Protein AF-A0A7C9B2J5-F1 (afdb_monomer_lite)

Organism: Opuntia streptacantha (NCBI:txid393608)

Structure (mmCIF, N/CA/C/O backbone):
data_AF-A0A7C9B2J5-F1
#
_entry.id   AF-A0A7C9B2J5-F1
#
loop_
_atom_site.group_PDB
_atom_site.id
_atom_site.type_symbol
_atom_site.label_atom_id
_atom_site.label_alt_id
_atom_site.label_comp_id
_atom_site.label_asym_id
_atom_site.label_entity_id
_atom_site.label_seq_id
_atom_site.pdbx_PDB_ins_code
_atom_site.Cartn_x
_atom_site.Cartn_y
_atom_site.Cartn_z
_atom_site.occupancy
_atom_site.B_iso_or_equiv
_atom_site.auth_seq_id
_atom_site.auth_comp_id
_atom_site.auth_asym_id
_atom_site.auth_atom_id
_atom_site.pdbx_PDB_model_num
ATOM 1 N N . ALA A 1 1 ? -4.136 -4.016 5.596 1.00 93.62 1 ALA A N 1
ATOM 2 C CA . ALA A 1 1 ? -3.083 -4.485 4.662 1.00 93.62 1 ALA A CA 1
ATOM 3 C C . ALA A 1 1 ? -2.523 -3.324 3.842 1.00 93.62 1 ALA A C 1
ATOM 5 O O . ALA A 1 1 ? -3.251 -2.362 3.604 1.00 93.62 1 ALA A O 1
ATOM 6 N N . TRP A 1 2 ? -1.265 -3.417 3.406 1.00 95.12 2 TRP A N 1
ATOM 7 C CA . TRP A 1 2 ? -0.588 -2.438 2.547 1.00 95.12 2 TRP A CA 1
ATOM 8 C C . TRP A 1 2 ? 0.056 -3.127 1.336 1.00 95.12 2 TRP A C 1
ATOM 10 O O . TRP A 1 2 ? 0.875 -4.020 1.516 1.00 95.12 2 TRP A O 1
ATOM 20 N N . ASP A 1 3 ? -0.306 -2.709 0.123 1.00 95.38 3 ASP A N 1
ATOM 21 C CA . ASP A 1 3 ? 0.294 -3.157 -1.136 1.00 95.38 3 ASP A CA 1
ATOM 22 C C . ASP A 1 3 ? 1.220 -2.076 -1.714 1.00 95.38 3 ASP A C 1
ATOM 24 O O . ASP A 1 3 ? 0.779 -0.976 -2.064 1.00 95.38 3 ASP A O 1
ATOM 28 N N . VAL A 1 4 ? 2.514 -2.382 -1.775 1.00 93.62 4 VAL A N 1
ATOM 29 C CA . VAL A 1 4 ? 3.590 -1.483 -2.209 1.00 93.62 4 VAL A CA 1
ATOM 30 C C . VAL A 1 4 ? 3.902 -1.718 -3.682 1.00 93.62 4 VAL A C 1
ATOM 32 O O . VAL A 1 4 ? 4.145 -2.848 -4.106 1.00 93.62 4 VAL A O 1
ATOM 35 N N . GLY A 1 5 ? 3.945 -0.636 -4.460 1.00 93.88 5 GLY A N 1
ATOM 36 C CA . GLY A 1 5 ? 4.032 -0.729 -5.917 1.00 93.88 5 GLY A CA 1
ATOM 37 C C . GLY A 1 5 ? 2.775 -1.384 -6.484 1.00 93.88 5 GLY A C 1
ATOM 38 O O . GLY A 1 5 ? 2.853 -2.333 -7.262 1.00 93.88 5 GLY A O 1
ATOM 39 N N . THR A 1 6 ? 1.612 -0.916 -6.024 1.00 96.00 6 THR A N 1
ATOM 40 C CA . THR A 1 6 ? 0.310 -1.533 -6.310 1.00 96.00 6 THR A CA 1
ATOM 41 C C . THR A 1 6 ? -0.081 -1.464 -7.790 1.00 96.00 6 THR A C 1
ATOM 43 O O . THR A 1 6 ? -0.982 -2.178 -8.233 1.00 96.00 6 THR A O 1
ATOM 46 N N . GLY A 1 7 ? 0.587 -0.617 -8.582 1.00 95.88 7 GLY A N 1
ATOM 47 C CA . GLY A 1 7 ? 0.282 -0.405 -9.988 1.00 95.88 7 GLY A CA 1
ATOM 48 C C . GLY A 1 7 ? -1.168 0.032 -10.178 1.00 95.88 7 GLY A C 1
ATOM 49 O O . GLY A 1 7 ? -1.693 0.873 -9.447 1.00 95.88 7 GLY A O 1
ATOM 50 N N . SER A 1 8 ? -1.834 -0.567 -11.160 1.00 97.31 8 SER A N 1
ATOM 51 C CA . SER A 1 8 ? -3.271 -0.408 -11.402 1.00 97.31 8 SER A CA 1
ATOM 52 C C . SER A 1 8 ? -4.135 -1.286 -10.482 1.00 97.31 8 SER A C 1
ATOM 54 O O . SER A 1 8 ? -5.296 -1.557 -10.782 1.00 97.31 8 SER A O 1
ATOM 56 N N . GLY A 1 9 ? -3.581 -1.756 -9.363 1.00 95.88 9 GLY A N 1
ATOM 57 C CA . GLY A 1 9 ? -4.300 -2.434 -8.292 1.00 95.88 9 GLY A CA 1
ATOM 58 C C . GLY A 1 9 ? -4.637 -3.899 -8.564 1.00 95.88 9 GLY A C 1
ATOM 59 O O . GLY A 1 9 ? -5.666 -4.376 -8.092 1.00 95.88 9 GLY A O 1
ATOM 60 N N . GLN A 1 10 ? -3.798 -4.636 -9.294 1.00 93.94 10 GLN A N 1
ATOM 61 C CA . GLN A 1 10 ? -3.994 -6.059 -9.616 1.00 93.94 10 GLN A CA 1
ATOM 62 C C . GLN A 1 10 ? -4.241 -6.912 -8.357 1.00 93.94 10 GLN A C 1
ATOM 64 O O . GLN A 1 10 ? -5.111 -7.785 -8.353 1.00 93.94 10 GLN A O 1
ATOM 69 N N . ALA A 1 11 ? -3.521 -6.625 -7.268 1.00 93.94 11 ALA A N 1
ATOM 70 C CA . ALA A 1 11 ? -3.643 -7.334 -5.995 1.00 93.94 11 ALA A CA 1
ATOM 71 C C . ALA A 1 11 ? -4.734 -6.768 -5.065 1.00 93.94 11 ALA A C 1
ATOM 73 O O . ALA A 1 11 ? -5.078 -7.391 -4.060 1.00 93.94 11 ALA A O 1
ATOM 74 N N . ILE A 1 12 ? -5.330 -5.618 -5.388 1.00 97.25 12 ILE A N 1
ATOM 75 C CA . ILE A 1 12 ? -6.257 -4.924 -4.488 1.00 97.25 12 ILE A CA 1
ATOM 76 C C . ILE A 1 12 ? -7.581 -5.674 -4.283 1.00 97.25 12 ILE A C 1
ATOM 78 O O . ILE A 1 12 ? -7.981 -5.819 -3.128 1.00 97.25 12 ILE A O 1
ATOM 82 N N . PRO A 1 13 ? -8.291 -6.177 -5.315 1.00 97.31 13 PRO A N 1
ATOM 83 C CA . PRO A 1 13 ? -9.578 -6.839 -5.109 1.00 97.31 13 PRO A C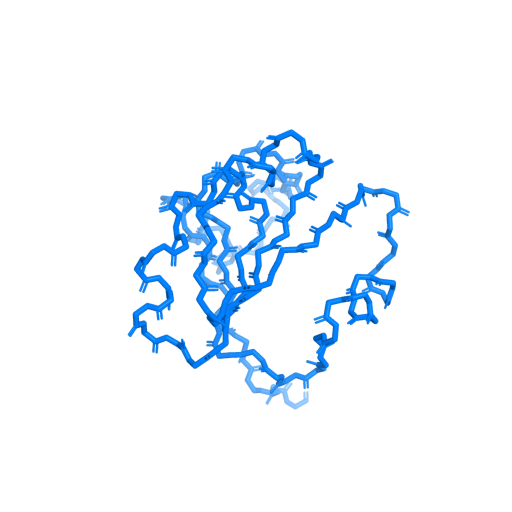A 1
ATOM 84 C C . PRO A 1 13 ? -9.552 -8.026 -4.131 1.00 97.31 13 PRO A C 1
ATOM 86 O O . PRO A 1 13 ? -10.457 -8.101 -3.297 1.00 97.31 13 PRO A O 1
ATOM 89 N N . PRO A 1 14 ? -8.580 -8.963 -4.180 1.00 95.69 14 PRO A N 1
ATOM 90 C CA . PRO A 1 14 ? -8.507 -10.015 -3.170 1.00 95.69 14 PRO A CA 1
ATOM 91 C C . PRO A 1 14 ? -8.145 -9.469 -1.781 1.00 95.69 14 PRO A C 1
ATOM 93 O O . PRO A 1 14 ? -8.747 -9.906 -0.803 1.00 95.69 14 PRO A O 1
ATOM 96 N N . LEU A 1 15 ? -7.248 -8.481 -1.672 1.00 95.12 15 LEU A N 1
ATOM 97 C CA . LEU A 1 15 ? -6.915 -7.852 -0.387 1.00 95.12 15 LEU A CA 1
ATOM 98 C C . LEU A 1 15 ? -8.132 -7.156 0.243 1.00 95.12 15 LEU A C 1
ATOM 100 O O . LEU A 1 15 ? -8.413 -7.350 1.423 1.00 95.12 15 LEU A O 1
ATOM 104 N N . ALA A 1 16 ? -8.907 -6.414 -0.547 1.00 97.81 16 ALA A N 1
ATOM 105 C CA . ALA A 1 16 ? -10.092 -5.687 -0.092 1.00 97.81 16 ALA A CA 1
ATOM 106 C C . ALA A 1 16 ? -11.218 -6.606 0.408 1.00 97.81 16 ALA A C 1
ATOM 108 O O . ALA A 1 16 ? -12.073 -6.162 1.168 1.00 97.81 16 ALA A O 1
ATOM 109 N N . LYS A 1 17 ? -11.223 -7.882 0.002 1.00 97.69 17 LYS A N 1
ATOM 110 C CA . LYS A 1 17 ? -12.149 -8.900 0.524 1.00 97.69 17 LYS A CA 1
ATOM 111 C C . LYS A 1 17 ? -11.704 -9.485 1.865 1.00 97.69 17 LYS A C 1
ATOM 113 O O . LYS A 1 17 ? -12.547 -9.993 2.594 1.00 97.69 17 LYS A O 1
ATOM 118 N N . MET A 1 18 ? -10.403 -9.469 2.154 1.00 96.62 18 MET A N 1
ATOM 119 C CA . MET A 1 18 ? -9.823 -10.104 3.343 1.00 96.62 18 MET A CA 1
ATOM 120 C C . MET A 1 18 ? -9.577 -9.123 4.491 1.00 96.62 18 MET A C 1
ATOM 122 O O . MET A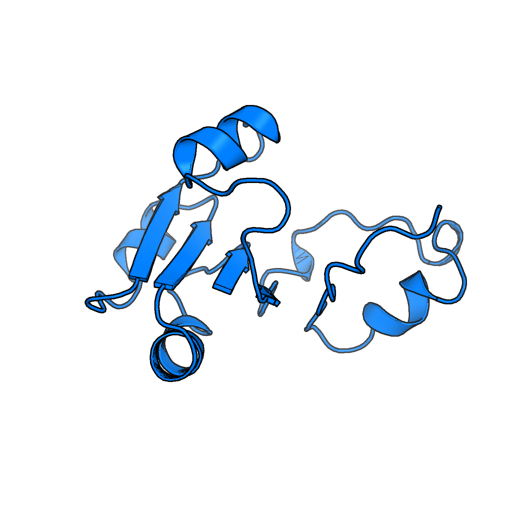 1 18 ? -9.582 -9.540 5.644 1.00 96.62 18 MET A O 1
ATOM 126 N N . PHE A 1 19 ? -9.360 -7.840 4.191 1.00 95.69 19 PHE A N 1
ATOM 127 C CA . PHE A 1 19 ? -8.963 -6.835 5.178 1.00 95.69 19 PHE A CA 1
ATOM 128 C C . PHE A 1 19 ? -9.957 -5.677 5.261 1.00 95.69 19 PHE A C 1
ATOM 130 O O . PHE A 1 19 ? -10.462 -5.192 4.250 1.00 95.69 19 PHE A O 1
ATOM 137 N N . GLU A 1 20 ? -10.169 -5.174 6.479 1.00 96.31 20 GLU A N 1
ATOM 138 C CA . GLU A 1 20 ? -11.064 -4.041 6.747 1.00 96.31 20 GLU A CA 1
ATOM 139 C C . GLU A 1 20 ? -10.583 -2.736 6.110 1.00 96.31 20 GLU A C 1
ATOM 141 O O . GLU A 1 20 ? -11.400 -1.926 5.684 1.00 96.31 20 GLU A O 1
ATOM 146 N N . LYS A 1 21 ? -9.263 -2.542 6.017 1.00 96.50 21 LYS A N 1
ATOM 147 C CA . LYS A 1 21 ? -8.630 -1.390 5.370 1.00 96.50 21 LYS A CA 1
ATOM 148 C C . LYS A 1 21 ? -7.447 -1.849 4.527 1.00 96.50 21 LYS A C 1
ATOM 150 O O . LYS A 1 21 ? -6.579 -2.600 4.993 1.00 96.50 21 LYS A O 1
ATOM 155 N N . VAL A 1 22 ? -7.398 -1.365 3.293 1.00 97.19 22 VAL A N 1
ATOM 156 C CA . VAL A 1 22 ? -6.312 -1.632 2.352 1.00 97.19 22 VAL A CA 1
ATOM 157 C C . VAL A 1 22 ? -5.709 -0.315 1.888 1.00 97.19 22 VAL A C 1
ATOM 159 O O . VAL A 1 22 ? -6.413 0.614 1.496 1.00 97.19 22 VAL A O 1
ATOM 162 N N . ILE A 1 23 ? -4.388 -0.243 1.944 1.00 98.00 23 ILE A N 1
ATOM 163 C CA . ILE A 1 23 ? -3.608 0.876 1.429 1.00 98.00 23 ILE A CA 1
ATOM 164 C C . ILE A 1 23 ? -2.867 0.378 0.193 1.00 98.00 23 ILE A C 1
ATOM 166 O O . ILE A 1 23 ? -2.224 -0.664 0.258 1.00 98.00 23 ILE A O 1
ATOM 170 N N . GLY A 1 24 ? -2.959 1.099 -0.919 1.00 97.44 24 GLY A N 1
ATOM 171 C CA . GLY A 1 24 ? -2.141 0.858 -2.107 1.00 97.44 24 GLY A CA 1
ATOM 172 C C . GLY A 1 24 ? -1.210 2.042 -2.342 1.00 97.44 24 GLY A C 1
ATOM 173 O O . GLY A 1 24 ? -1.667 3.184 -2.353 1.00 97.44 24 GLY A O 1
ATOM 174 N N . THR A 1 25 ? 0.084 1.808 -2.529 1.00 97.62 25 THR A N 1
ATOM 175 C CA . THR A 1 25 ? 1.031 2.885 -2.856 1.00 97.62 25 THR A CA 1
ATOM 176 C C . THR A 1 25 ? 1.727 2.614 -4.172 1.00 97.62 25 THR A C 1
ATOM 178 O O . THR A 1 25 ? 2.100 1.480 -4.460 1.00 97.62 25 THR A O 1
ATOM 181 N N . ASP A 1 26 ? 1.919 3.653 -4.977 1.00 96.69 26 ASP A N 1
ATOM 182 C CA . ASP A 1 26 ? 2.693 3.566 -6.215 1.00 96.69 26 ASP A CA 1
ATOM 183 C C . ASP A 1 26 ? 3.440 4.878 -6.478 1.00 96.69 26 ASP A C 1
ATOM 185 O O . ASP A 1 26 ? 3.102 5.930 -5.935 1.00 96.69 26 ASP A O 1
ATOM 189 N N . THR A 1 27 ? 4.461 4.820 -7.329 1.00 95.75 27 THR A N 1
ATOM 190 C CA . THR A 1 27 ? 5.220 5.997 -7.784 1.00 95.75 27 THR A CA 1
ATOM 191 C C . THR A 1 27 ? 4.557 6.695 -8.976 1.00 95.75 27 THR A C 1
ATOM 193 O O . THR A 1 27 ? 4.926 7.818 -9.318 1.00 95.75 27 THR A O 1
ATOM 196 N N . SER A 1 28 ? 3.582 6.047 -9.620 1.00 95.50 28 SER A N 1
ATOM 197 C CA . SER A 1 28 ? 2.938 6.510 -10.844 1.00 95.50 28 SER A CA 1
ATOM 198 C C . SER A 1 28 ? 1.484 6.902 -10.609 1.00 95.50 28 SER A C 1
ATOM 200 O O . SER A 1 28 ? 0.603 6.053 -10.475 1.00 95.50 28 SER A O 1
ATOM 202 N N . THR A 1 29 ? 1.193 8.202 -10.687 1.00 96.75 29 THR A N 1
ATOM 203 C CA . THR A 1 29 ? -0.187 8.714 -10.643 1.00 96.75 29 THR A CA 1
ATOM 204 C C . THR A 1 29 ? -1.073 8.057 -11.702 1.00 96.75 29 THR A C 1
ATOM 206 O O . THR A 1 29 ? -2.207 7.695 -11.415 1.00 96.75 29 THR A O 1
ATOM 209 N N . LYS A 1 30 ? -0.532 7.818 -12.905 1.00 97.38 30 LYS A N 1
ATOM 210 C CA . LYS A 1 30 ? -1.268 7.176 -14.006 1.00 97.38 30 LYS A CA 1
ATOM 211 C C . LYS A 1 30 ? -1.706 5.751 -13.667 1.00 97.38 30 LYS A C 1
ATOM 213 O O . LYS A 1 30 ? -2.758 5.321 -14.115 1.00 97.38 30 LYS A O 1
ATOM 218 N N . GLN A 1 31 ? -0.893 5.012 -12.912 1.00 97.06 31 GLN A N 1
ATOM 219 C CA . GLN A 1 31 ? -1.254 3.668 -12.458 1.00 97.06 31 GLN A CA 1
ATOM 220 C C . GLN A 1 31 ? -2.378 3.742 -11.417 1.00 97.06 31 GLN A C 1
ATOM 222 O O . GLN A 1 31 ? -3.399 3.076 -11.570 1.00 97.06 31 GLN A O 1
ATOM 227 N N . LEU A 1 32 ? -2.244 4.635 -10.431 1.00 97.88 32 LEU A N 1
ATOM 228 C CA . LEU A 1 32 ? -3.249 4.830 -9.381 1.00 97.88 32 LEU A CA 1
ATOM 229 C C . LEU A 1 32 ? -4.606 5.303 -9.925 1.00 97.88 32 LEU A C 1
ATOM 231 O O . LEU A 1 32 ? -5.648 4.906 -9.412 1.00 97.88 32 LEU A O 1
ATOM 235 N N . GLU A 1 33 ? -4.618 6.114 -10.984 1.00 97.81 33 GLU A N 1
ATOM 236 C CA . GLU A 1 33 ? -5.849 6.548 -11.664 1.00 97.81 33 GLU A CA 1
ATOM 237 C C . GLU A 1 33 ? -6.640 5.385 -12.281 1.00 97.81 33 GLU A C 1
ATOM 239 O O . GLU A 1 33 ? -7.869 5.453 -12.363 1.00 97.81 33 GLU A O 1
ATOM 244 N N . LEU A 1 34 ? -5.949 4.321 -12.700 1.00 97.94 34 LEU A N 1
ATOM 245 C CA . LEU A 1 34 ? -6.549 3.113 -13.273 1.00 97.94 34 LEU A CA 1
ATOM 246 C C . LEU A 1 34 ? -6.971 2.097 -12.204 1.00 97.94 34 LEU A C 1
ATOM 248 O O . LEU A 1 34 ? -7.654 1.123 -12.526 1.00 97.94 34 LEU A O 1
ATOM 252 N N . ALA A 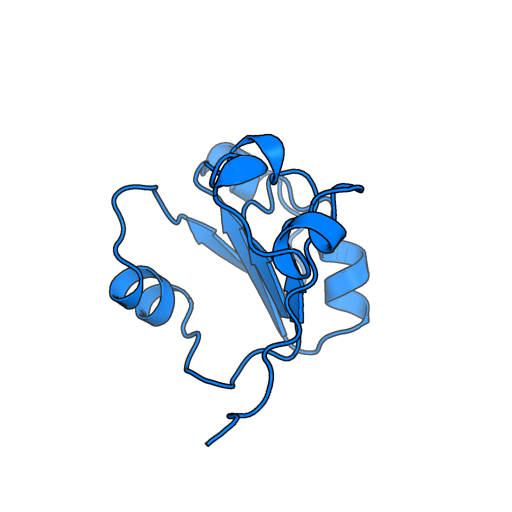1 35 ? -6.572 2.308 -10.950 1.00 97.94 35 ALA A N 1
ATOM 253 C CA . ALA A 1 35 ? -6.815 1.363 -9.876 1.00 97.94 35 ALA A CA 1
ATOM 254 C C . ALA A 1 35 ? -8.303 1.314 -9.467 1.00 97.94 35 ALA A C 1
ATOM 256 O O . ALA A 1 35 ? -9.015 2.327 -9.502 1.00 97.94 35 ALA A O 1
ATOM 257 N N . PRO A 1 36 ? -8.816 0.137 -9.060 1.00 97.88 36 PRO A N 1
ATOM 258 C CA . PRO A 1 36 ? -10.221 -0.029 -8.713 1.00 97.88 36 PRO A CA 1
ATOM 259 C C . PRO A 1 36 ? -10.592 0.799 -7.477 1.00 97.88 36 PRO A C 1
ATOM 261 O O . PRO A 1 36 ? -9.934 0.732 -6.438 1.00 97.88 36 PRO A O 1
ATOM 264 N N . LYS A 1 37 ? -11.697 1.544 -7.566 1.00 97.69 37 LYS A N 1
ATOM 265 C CA . LYS A 1 37 ? -12.248 2.325 -6.450 1.00 97.69 37 LYS A CA 1
ATOM 266 C C . LYS A 1 37 ? -13.145 1.437 -5.593 1.00 97.69 37 LYS A C 1
ATOM 268 O O . LYS A 1 37 ? -14.302 1.207 -5.938 1.00 97.69 37 LYS A O 1
ATOM 273 N N . LEU A 1 38 ? -12.599 0.926 -4.495 1.00 98.31 38 LEU A N 1
ATOM 274 C CA . LEU A 1 38 ? -13.315 0.098 -3.525 1.00 98.31 38 LEU A CA 1
ATOM 275 C C . LEU A 1 38 ? -13.499 0.875 -2.211 1.00 98.31 38 LEU A C 1
ATOM 277 O O . LEU A 1 38 ? -12.637 1.683 -1.865 1.00 98.31 38 LEU A O 1
ATOM 281 N N . PRO A 1 39 ? -14.598 0.651 -1.468 1.00 98.00 39 PRO A N 1
ATOM 282 C CA . PRO A 1 39 ? -14.971 1.487 -0.322 1.00 98.00 39 PRO A CA 1
ATOM 283 C C . PRO A 1 39 ? -13.962 1.459 0.834 1.00 98.00 39 PRO A C 1
ATOM 285 O O . PRO A 1 39 ? -13.911 2.397 1.621 1.00 98.00 39 PRO A O 1
ATOM 288 N N . ASN A 1 40 ? -13.161 0.400 0.933 1.00 98.19 40 ASN A N 1
ATOM 289 C CA . ASN A 1 40 ? -12.162 0.192 1.978 1.00 98.19 40 ASN A CA 1
ATOM 290 C C . ASN A 1 40 ? -10.712 0.318 1.483 1.00 98.19 40 ASN A C 1
ATOM 292 O O . ASN A 1 40 ? -9.789 -0.117 2.177 1.00 98.19 40 ASN A O 1
ATOM 296 N N . VAL A 1 41 ? -10.501 0.888 0.292 1.00 98.31 41 VAL A N 1
ATOM 297 C CA . VAL A 1 41 ? -9.167 1.057 -0.294 1.00 98.31 41 VAL A CA 1
ATOM 298 C C . VAL A 1 41 ? -8.821 2.534 -0.406 1.00 98.31 41 VAL A C 1
ATOM 300 O O . VAL A 1 41 ? -9.618 3.341 -0.882 1.00 98.31 41 VAL A O 1
ATOM 303 N N . THR A 1 42 ? -7.607 2.897 0.000 1.00 98.31 42 THR A N 1
ATOM 304 C CA . THR A 1 42 ? -7.046 4.234 -0.226 1.00 98.31 42 THR A CA 1
ATOM 305 C C . THR A 1 42 ? -5.705 4.125 -0.933 1.00 98.31 42 THR A C 1
ATOM 307 O O . THR A 1 42 ? -4.866 3.308 -0.556 1.00 98.31 42 THR A O 1
ATOM 310 N N . TYR A 1 43 ? -5.514 4.958 -1.955 1.00 98.31 43 TYR A N 1
ATOM 311 C CA . TYR A 1 43 ? -4.294 4.993 -2.751 1.00 98.31 43 TYR A CA 1
ATOM 312 C C . TYR A 1 43 ? -3.475 6.242 -2.452 1.00 98.31 43 TYR A C 1
ATOM 314 O O . TYR A 1 43 ? -4.041 7.331 -2.356 1.00 98.31 43 TYR A O 1
ATOM 322 N N . PHE A 1 44 ? -2.154 6.095 -2.370 1.00 98.19 44 PHE A N 1
ATOM 323 C CA . PHE A 1 44 ? -1.239 7.220 -2.186 1.00 98.19 44 PHE A CA 1
ATOM 324 C C . PHE A 1 44 ? -0.103 7.183 -3.205 1.00 98.19 44 PHE A C 1
ATOM 326 O O . PHE A 1 44 ? 0.494 6.137 -3.463 1.00 98.19 44 PHE A O 1
ATOM 333 N N . LEU A 1 45 ? 0.214 8.355 -3.756 1.00 97.50 45 LEU A N 1
ATOM 334 C CA . LEU A 1 45 ? 1.426 8.556 -4.535 1.00 97.50 45 LEU A CA 1
ATOM 335 C C . LEU A 1 45 ? 2.614 8.641 -3.572 1.00 97.50 45 LEU A C 1
ATOM 337 O O . LEU A 1 45 ? 2.664 9.542 -2.737 1.00 97.50 45 LEU A O 1
ATOM 341 N N . THR A 1 46 ? 3.578 7.738 -3.714 1.00 95.50 46 THR A N 1
ATOM 342 C CA . THR A 1 46 ? 4.799 7.705 -2.897 1.00 95.50 46 THR A CA 1
ATOM 343 C C . THR A 1 46 ? 6.021 7.743 -3.817 1.00 95.50 46 THR A C 1
ATOM 345 O O . THR A 1 46 ? 6.519 6.686 -4.210 1.00 95.50 46 THR A O 1
ATOM 348 N N . PRO A 1 47 ? 6.489 8.935 -4.238 1.00 91.75 47 PRO A N 1
ATOM 349 C CA . PRO A 1 47 ? 7.673 9.058 -5.083 1.00 91.75 47 PRO A CA 1
ATOM 350 C C . PRO A 1 47 ? 8.924 8.507 -4.380 1.00 91.75 47 PRO A C 1
ATOM 352 O O . PRO A 1 47 ? 9.018 8.596 -3.157 1.00 91.75 47 PRO A O 1
ATOM 355 N N . PRO A 1 48 ? 9.935 8.024 -5.124 1.00 86.31 48 PRO A N 1
ATOM 356 C CA . PRO A 1 48 ? 11.153 7.451 -4.538 1.00 86.31 48 PRO A CA 1
ATOM 357 C C . PRO A 1 48 ? 12.007 8.460 -3.751 1.00 86.31 48 PRO A C 1
ATOM 359 O O . PRO A 1 48 ? 12.942 8.068 -3.064 1.00 86.31 48 PRO A O 1
ATOM 362 N N . THR A 1 49 ? 11.715 9.759 -3.857 1.00 91.56 49 THR A N 1
ATOM 363 C CA . THR A 1 49 ? 12.377 10.825 -3.092 1.00 91.56 49 THR A CA 1
ATOM 364 C C . THR A 1 49 ? 11.816 10.996 -1.680 1.00 91.56 49 THR A C 1
ATOM 366 O O . THR A 1 49 ? 12.367 11.780 -0.916 1.00 91.56 49 THR A O 1
ATOM 369 N N . MET A 1 50 ? 10.706 10.330 -1.357 1.00 91.75 50 MET A N 1
ATOM 370 C CA . MET A 1 50 ? 10.044 10.425 -0.061 1.00 91.75 50 MET A CA 1
ATOM 371 C C . MET A 1 50 ? 10.794 9.582 0.979 1.00 91.75 50 MET A C 1
ATOM 373 O O . MET A 1 50 ? 11.147 8.429 0.725 1.00 91.75 50 MET A O 1
ATOM 377 N N . SER A 1 51 ? 11.039 10.154 2.153 1.00 91.38 51 SER A N 1
ATOM 378 C CA . SER A 1 51 ? 11.582 9.440 3.310 1.00 91.38 51 SER A CA 1
ATOM 379 C C . SER A 1 51 ? 10.558 8.467 3.902 1.00 91.38 51 SER A C 1
ATOM 381 O O . SER A 1 51 ? 9.353 8.579 3.665 1.00 91.38 51 SER A O 1
ATOM 383 N N . ILE A 1 52 ? 11.025 7.509 4.709 1.00 84.88 52 ILE A N 1
ATOM 384 C CA . ILE A 1 52 ? 10.133 6.539 5.358 1.00 84.88 52 ILE A CA 1
ATOM 385 C C . ILE A 1 52 ? 9.112 7.223 6.282 1.00 84.88 52 ILE A C 1
ATOM 387 O O . ILE A 1 52 ? 7.937 6.858 6.262 1.00 84.88 52 ILE A O 1
ATOM 391 N N . ASP A 1 53 ? 9.529 8.266 7.005 1.00 90.25 53 ASP A N 1
ATOM 392 C CA . ASP A 1 53 ? 8.664 9.029 7.910 1.00 90.25 53 ASP A CA 1
ATOM 393 C C . ASP A 1 53 ? 7.562 9.768 7.138 1.00 90.25 53 ASP A C 1
ATOM 395 O O . ASP A 1 53 ? 6.405 9.793 7.560 1.00 90.25 53 ASP A O 1
ATOM 399 N N . GLU A 1 54 ? 7.894 10.341 5.978 1.00 93.81 54 GLU A N 1
ATOM 400 C CA . GLU A 1 54 ? 6.918 10.996 5.103 1.00 93.81 54 GLU A CA 1
ATOM 401 C C . GLU A 1 54 ? 5.921 9.990 4.514 1.00 93.81 54 GLU A C 1
ATOM 403 O O . GLU A 1 54 ? 4.723 10.286 4.447 1.00 93.81 54 GLU A O 1
ATOM 408 N N . VAL A 1 55 ? 6.376 8.786 4.137 1.00 91.31 55 VAL A N 1
ATOM 409 C CA . VAL A 1 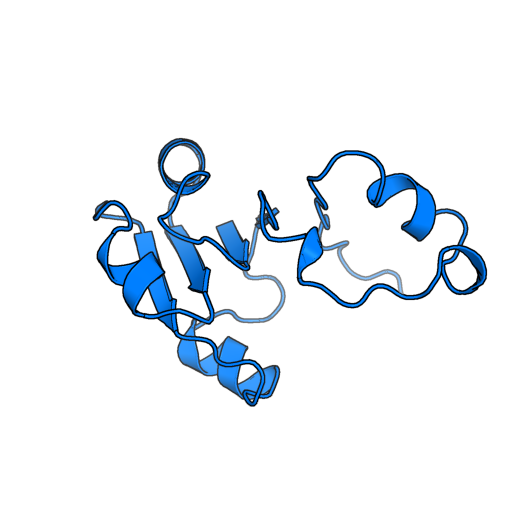55 ? 5.484 7.705 3.682 1.00 91.31 55 VAL A CA 1
ATOM 410 C C . VAL A 1 55 ? 4.524 7.308 4.803 1.00 91.31 55 VAL A C 1
ATOM 412 O O . VAL A 1 55 ? 3.314 7.246 4.572 1.00 91.31 55 VAL A O 1
ATOM 415 N N . GLN A 1 56 ? 5.026 7.079 6.018 1.00 90.69 56 GLN A N 1
ATOM 416 C CA . GLN A 1 56 ? 4.213 6.706 7.182 1.00 90.69 56 GLN A CA 1
ATOM 417 C C . GLN A 1 56 ? 3.162 7.770 7.515 1.00 90.69 56 GLN A C 1
ATOM 419 O O . GLN A 1 56 ? 1.982 7.449 7.672 1.00 90.69 56 GLN A O 1
ATOM 424 N N . GLN A 1 57 ? 3.558 9.044 7.543 1.00 93.19 57 GLN A N 1
ATOM 425 C CA . GLN A 1 57 ? 2.641 10.159 7.793 1.00 93.19 57 GLN A CA 1
ATOM 426 C C . GLN A 1 57 ? 1.573 10.274 6.699 1.00 93.19 57 GLN A C 1
ATOM 428 O O . GLN A 1 57 ? 0.383 10.354 7.005 1.00 93.19 57 GLN A O 1
ATOM 433 N N . THR A 1 58 ? 1.974 10.219 5.425 1.00 94.44 58 THR A N 1
ATOM 434 C CA . THR A 1 58 ? 1.063 10.361 4.275 1.00 94.44 58 THR A CA 1
ATOM 435 C C . THR A 1 58 ? 0.030 9.239 4.229 1.00 94.44 58 THR A C 1
ATOM 437 O O . THR A 1 58 ? -1.154 9.483 4.008 1.00 94.44 58 THR A O 1
ATOM 440 N N . THR A 1 59 ? 0.465 8.004 4.465 1.00 92.88 59 THR A N 1
ATOM 441 C CA . THR A 1 59 ? -0.396 6.811 4.426 1.00 92.88 59 THR A CA 1
ATOM 442 C C . THR A 1 59 ? -1.169 6.583 5.728 1.00 92.88 59 THR A C 1
ATOM 444 O O . THR A 1 59 ? -2.070 5.741 5.774 1.00 92.88 59 THR A O 1
ATOM 447 N N . SER A 1 60 ? -0.839 7.335 6.787 1.00 91.81 60 SER A N 1
ATOM 448 C CA . SER A 1 60 ? -1.304 7.097 8.160 1.00 91.81 60 SER A CA 1
ATOM 449 C C . SER A 1 60 ? -1.000 5.676 8.653 1.00 91.81 60 SER A C 1
ATOM 451 O O . SER A 1 60 ? -1.792 5.082 9.389 1.00 91.81 60 SER A O 1
ATOM 453 N N . ILE A 1 61 ? 0.128 5.115 8.213 1.00 87.12 61 ILE A N 1
ATOM 454 C CA . ILE A 1 61 ? 0.651 3.836 8.692 1.00 87.12 61 ILE A CA 1
ATOM 455 C C . ILE A 1 61 ? 1.517 4.129 9.911 1.00 87.12 61 ILE A C 1
ATOM 457 O O . ILE A 1 61 ? 2.533 4.810 9.806 1.00 87.12 61 ILE A O 1
ATOM 461 N N . SER A 1 62 ? 1.129 3.592 11.064 1.00 82.50 62 SER A N 1
ATOM 462 C CA . SER A 1 62 ? 1.954 3.631 12.272 1.00 82.50 62 SER A CA 1
ATOM 463 C C . SER A 1 62 ? 2.690 2.310 12.479 1.00 82.50 62 SER A C 1
ATOM 465 O O . SER A 1 62 ? 2.323 1.275 11.910 1.00 82.50 62 SER A O 1
ATOM 467 N N . GLU A 1 63 ? 3.696 2.311 13.349 1.00 77.94 63 GLU A N 1
ATOM 468 C CA . GLU A 1 63 ? 4.338 1.070 13.778 1.00 77.94 63 GLU A CA 1
ATOM 469 C C . GLU A 1 63 ? 3.306 0.057 14.293 1.00 77.94 63 GLU A C 1
ATOM 471 O O . GLU A 1 63 ? 2.346 0.414 14.981 1.00 77.94 63 GLU A O 1
ATOM 476 N N . SER A 1 64 ? 3.505 -1.217 13.947 1.00 79.38 64 SER A N 1
ATOM 477 C CA . SER A 1 64 ? 2.645 -2.337 14.364 1.00 79.38 64 SER A CA 1
ATOM 478 C C . SER A 1 64 ? 1.153 -2.207 13.996 1.00 79.38 64 SER A C 1
ATOM 480 O O . SER A 1 64 ? 0.320 -2.867 14.612 1.00 79.38 64 SER A O 1
ATOM 482 N N . SER A 1 65 ? 0.797 -1.383 13.001 1.00 83.50 65 SER A N 1
ATOM 483 C CA . SER A 1 65 ? -0.600 -1.182 12.562 1.00 83.50 65 SER A CA 1
ATOM 484 C C . SER A 1 65 ? -1.026 -2.013 11.350 1.00 83.50 65 SER A C 1
ATOM 486 O O . SER A 1 65 ? -2.186 -1.960 10.943 1.00 83.50 65 SER A O 1
ATOM 488 N N . LEU A 1 66 ? -0.098 -2.755 10.743 1.00 85.69 66 LEU A N 1
ATOM 489 C CA . LEU A 1 66 ? -0.350 -3.531 9.534 1.00 85.69 66 LEU A CA 1
ATOM 490 C C . LEU A 1 66 ? -0.344 -5.026 9.828 1.00 85.69 66 LEU A C 1
ATOM 492 O O . LEU A 1 66 ? 0.645 -5.564 10.317 1.00 85.69 66 LEU A O 1
ATOM 496 N N . ASP A 1 67 ? -1.413 -5.702 9.414 1.00 87.12 67 ASP A N 1
ATOM 497 C CA . ASP A 1 67 ? -1.498 -7.166 9.448 1.00 87.12 67 ASP A CA 1
ATOM 498 C C . ASP A 1 67 ? -0.738 -7.835 8.291 1.00 87.12 67 ASP A C 1
ATOM 500 O O . ASP A 1 67 ? -0.399 -9.015 8.359 1.00 87.12 67 ASP A O 1
ATOM 504 N N . LEU A 1 68 ? -0.516 -7.097 7.196 1.00 88.56 68 LEU A N 1
ATOM 505 C CA . LEU A 1 68 ? 0.093 -7.602 5.967 1.00 88.56 68 LEU A CA 1
ATOM 506 C C . LEU A 1 68 ? 0.708 -6.463 5.144 1.00 88.56 68 LEU A C 1
ATOM 508 O O . LEU A 1 68 ? 0.029 -5.461 4.891 1.00 88.56 68 LEU A O 1
ATOM 512 N N . VAL A 1 69 ? 1.939 -6.677 4.671 1.00 89.75 69 VAL A N 1
ATOM 513 C CA . VAL A 1 69 ? 2.591 -5.892 3.612 1.00 89.75 69 VAL A CA 1
ATOM 514 C C . VAL A 1 69 ? 2.821 -6.798 2.403 1.00 89.75 69 VAL A C 1
ATOM 516 O O . VAL A 1 69 ? 3.327 -7.911 2.560 1.00 89.75 69 VAL A O 1
ATOM 519 N N . THR A 1 70 ? 2.455 -6.337 1.210 1.00 88.62 70 THR A N 1
ATOM 520 C CA . THR A 1 70 ? 2.680 -7.044 -0.056 1.00 88.62 70 THR A CA 1
ATOM 521 C C . THR A 1 70 ? 3.478 -6.193 -1.032 1.00 88.62 70 THR A C 1
ATOM 523 O O . THR A 1 70 ? 3.349 -4.974 -1.068 1.00 88.62 70 THR A O 1
ATOM 526 N N . VAL A 1 71 ? 4.289 -6.861 -1.850 1.00 88.62 71 VAL A N 1
ATOM 527 C CA . VAL A 1 71 ? 4.846 -6.331 -3.098 1.00 88.62 71 VAL A CA 1
ATOM 528 C C . VAL A 1 71 ? 4.489 -7.364 -4.161 1.00 88.62 71 VAL A C 1
ATOM 530 O O . VAL A 1 71 ? 5.174 -8.377 -4.270 1.00 88.62 71 VAL A O 1
ATOM 533 N N . ALA A 1 72 ? 3.365 -7.184 -4.858 1.00 84.69 72 ALA A N 1
ATOM 534 C CA . ALA A 1 72 ? 2.809 -8.246 -5.703 1.00 84.69 72 ALA A CA 1
ATOM 535 C C . ALA A 1 72 ? 3.565 -8.420 -7.029 1.00 84.69 72 ALA A C 1
ATOM 537 O O . ALA A 1 72 ? 4.126 -9.474 -7.301 1.00 84.69 72 ALA A O 1
ATOM 538 N N . GLU A 1 73 ? 3.591 -7.383 -7.867 1.00 82.75 73 GLU A N 1
ATOM 539 C CA . GLU A 1 73 ? 4.266 -7.438 -9.173 1.00 82.75 73 GLU A CA 1
ATOM 540 C C . GLU A 1 73 ? 5.422 -6.441 -9.277 1.00 82.75 73 GLU A C 1
ATOM 542 O O . GLU A 1 73 ? 6.235 -6.534 -10.192 1.00 82.75 73 GLU A O 1
ATOM 547 N N . ALA A 1 74 ? 5.568 -5.531 -8.311 1.00 81.38 74 ALA A N 1
ATOM 548 C CA . ALA A 1 74 ? 6.583 -4.480 -8.338 1.00 81.38 74 ALA A CA 1
ATOM 549 C C . ALA A 1 74 ? 7.960 -4.905 -7.811 1.00 81.38 74 ALA A C 1
ATOM 551 O O . ALA A 1 74 ? 8.874 -4.083 -7.761 1.00 81.38 74 ALA A O 1
ATOM 552 N N . LEU A 1 75 ? 8.142 -6.180 -7.449 1.00 77.38 75 LEU A N 1
ATOM 553 C CA . LEU A 1 75 ? 9.385 -6.663 -6.845 1.00 77.38 75 LEU A CA 1
ATOM 554 C C . LEU A 1 75 ? 10.605 -6.353 -7.726 1.00 77.38 75 LEU A C 1
ATOM 556 O O . LEU A 1 75 ? 11.644 -5.949 -7.227 1.00 77.38 75 LEU A O 1
ATOM 560 N N . HIS A 1 76 ? 10.453 -6.452 -9.047 1.00 74.81 76 HIS A N 1
ATOM 561 C CA . HIS A 1 76 ? 11.516 -6.188 -10.017 1.00 74.81 76 HIS A CA 1
ATOM 562 C C . HIS A 1 76 ? 12.013 -4.730 -10.058 1.00 74.81 76 HIS A C 1
ATOM 564 O O . HIS A 1 76 ? 13.073 -4.478 -10.628 1.00 74.81 76 HIS A O 1
ATOM 570 N N . TRP A 1 77 ? 11.282 -3.779 -9.469 1.00 74.12 77 TRP A N 1
ATOM 571 C CA . TRP A 1 77 ? 11.714 -2.382 -9.339 1.00 74.12 77 TRP A CA 1
ATOM 572 C C . TRP A 1 77 ? 12.543 -2.121 -8.083 1.00 74.12 77 TRP A C 1
ATOM 574 O O . TRP A 1 77 ? 13.201 -1.084 -7.989 1.00 74.12 77 TRP A O 1
ATOM 584 N N . LEU A 1 78 ? 12.502 -3.029 -7.107 1.00 72.94 78 LEU A N 1
ATOM 585 C CA . LEU A 1 78 ? 13.220 -2.861 -5.854 1.00 72.94 78 LEU A CA 1
ATOM 586 C C . LEU A 1 78 ? 14.689 -3.240 -6.038 1.00 72.94 78 LEU A C 1
ATOM 588 O O . LEU A 1 78 ? 15.026 -4.290 -6.589 1.00 72.94 78 LEU A O 1
ATOM 592 N N . GLN A 1 79 ? 15.577 -2.373 -5.552 1.00 69.06 79 GLN A N 1
ATOM 593 C CA . GLN A 1 79 ? 16.992 -2.703 -5.451 1.00 69.06 79 GLN A CA 1
ATOM 594 C C . GLN A 1 79 ? 17.186 -3.626 -4.258 1.00 69.06 79 GLN A C 1
ATOM 596 O O . GLN A 1 79 ? 17.183 -3.194 -3.106 1.00 69.06 79 GLN A O 1
ATOM 601 N N . PHE A 1 80 ? 17.343 -4.911 -4.542 1.00 64.56 80 PHE A N 1
ATOM 602 C CA . PHE A 1 80 ? 17.772 -5.862 -3.537 1.00 64.56 80 PHE A CA 1
ATOM 603 C C . PHE A 1 80 ? 19.285 -5.827 -3.377 1.00 64.56 80 PHE A C 1
ATOM 605 O O . PHE A 1 80 ? 20.026 -5.648 -4.348 1.00 64.56 80 PHE A O 1
ATOM 612 N N . LEU A 1 81 ? 19.732 -6.084 -2.147 1.00 56.22 81 LEU A N 1
ATOM 613 C CA . LEU A 1 81 ? 21.075 -6.592 -1.898 1.00 56.22 81 LEU A CA 1
ATOM 614 C C . LEU A 1 81 ? 21.332 -7.769 -2.848 1.00 56.22 81 LEU A C 1
ATOM 616 O O . LEU A 1 81 ? 20.430 -8.568 -3.118 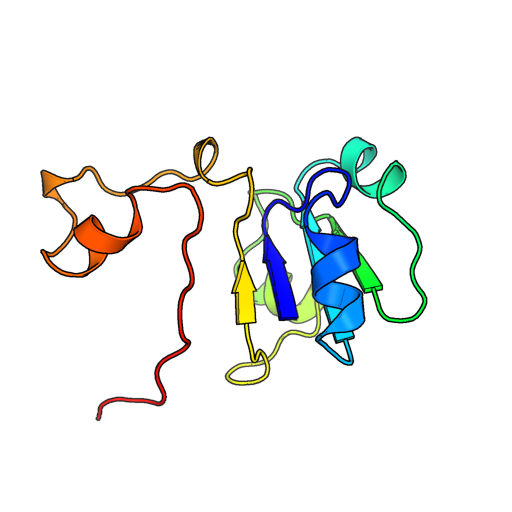1.00 56.22 81 LEU A O 1
ATOM 620 N N . ARG A 1 82 ? 22.544 -7.891 -3.391 1.00 58.97 82 ARG A N 1
ATOM 621 C CA . ARG A 1 82 ? 22.893 -9.073 -4.191 1.00 58.97 82 ARG A CA 1
ATOM 622 C C . ARG A 1 82 ? 22.647 -10.324 -3.341 1.00 58.97 82 ARG A C 1
ATOM 624 O O . ARG A 1 82 ? 22.806 -10.256 -2.126 1.00 58.97 82 ARG A O 1
ATOM 631 N N . PRO A 1 83 ? 22.350 -11.493 -3.932 1.00 55.59 83 PRO A N 1
ATOM 632 C CA . PRO A 1 83 ? 22.205 -12.727 -3.156 1.00 55.59 83 PRO A CA 1
ATOM 633 C C . PRO A 1 83 ? 23.403 -13.023 -2.233 1.00 55.59 83 PRO A C 1
ATOM 635 O O . PRO A 1 83 ? 23.234 -13.627 -1.185 1.00 55.59 83 PRO A O 1
ATOM 638 N N . SER A 1 84 ? 24.606 -12.553 -2.587 1.00 59.34 84 SER A N 1
ATOM 639 C CA . SER A 1 84 ? 25.824 -12.642 -1.765 1.00 59.34 84 SER A CA 1
ATOM 640 C C . SER A 1 84 ? 25.859 -11.712 -0.543 1.00 59.34 84 SER A C 1
ATOM 642 O O . SER A 1 84 ? 26.756 -11.824 0.283 1.00 59.34 84 SER A O 1
ATOM 644 N N . GLU A 1 85 ? 24.954 -10.744 -0.484 1.00 59.47 85 GLU A N 1
ATOM 645 C CA . GLU A 1 85 ? 24.822 -9.715 0.553 1.00 59.47 85 GLU A CA 1
ATOM 646 C C . GLU A 1 85 ? 23.578 -9.951 1.428 1.00 59.47 85 GLU A C 1
ATOM 648 O O . GLU A 1 85 ? 23.409 -9.280 2.442 1.00 59.47 85 GLU A O 1
ATOM 653 N N . MET A 1 86 ? 22.720 -10.904 1.049 1.00 60.19 86 MET A N 1
ATOM 654 C CA . MET A 1 86 ? 21.589 -11.365 1.851 1.00 60.19 86 MET A CA 1
ATOM 655 C C . MET A 1 86 ? 22.022 -12.478 2.809 1.00 60.19 86 MET A C 1
ATOM 657 O O . MET A 1 86 ? 22.844 -13.327 2.456 1.00 60.19 86 MET A O 1
ATOM 661 N N . GLY A 1 87 ? 21.439 -12.508 4.008 1.00 62.09 87 GLY A N 1
ATOM 662 C CA . GLY A 1 87 ? 21.538 -13.673 4.876 1.00 62.09 87 GLY A CA 1
ATOM 663 C C . GLY A 1 87 ? 20.768 -14.878 4.301 1.00 62.09 87 GLY A C 1
ATOM 664 O O . GLY A 1 87 ? 19.972 -14.740 3.363 1.00 62.09 87 GLY A O 1
ATOM 665 N N . PRO A 1 88 ? 21.013 -16.095 4.824 1.00 59.84 88 PRO A N 1
ATOM 666 C CA . PRO A 1 88 ? 20.394 -17.323 4.317 1.00 59.84 88 PRO A CA 1
ATOM 667 C C . PRO A 1 88 ? 18.864 -17.331 4.413 1.00 59.84 88 PRO A C 1
ATOM 669 O O . PRO A 1 88 ? 18.207 -17.994 3.613 1.00 59.84 88 PRO A O 1
ATOM 672 N N . GLU A 1 89 ? 18.306 -16.610 5.387 1.00 55.25 89 GLU A N 1
ATOM 673 C CA . GLU A 1 89 ? 16.865 -16.490 5.587 1.00 55.25 89 GLU A CA 1
ATOM 674 C C . GLU A 1 89 ? 16.273 -15.534 4.547 1.00 55.25 89 GLU A C 1
ATOM 676 O O . GLU A 1 89 ? 15.363 -15.919 3.824 1.00 55.25 89 GLU A O 1
ATOM 681 N N . GLU A 1 90 ? 16.851 -14.344 4.365 1.00 55.38 90 GLU A N 1
ATOM 682 C CA . GLU A 1 90 ? 16.399 -13.315 3.420 1.00 55.38 90 GLU A CA 1
ATOM 683 C C . GLU A 1 90 ? 16.392 -13.807 1.963 1.00 55.38 90 GLU A C 1
ATOM 685 O O . GLU A 1 90 ? 15.455 -13.528 1.209 1.00 55.38 90 GLU A O 1
ATOM 690 N N . ALA A 1 91 ? 17.392 -14.605 1.579 1.00 55.34 91 ALA A N 1
ATOM 691 C CA . ALA A 1 91 ? 17.510 -15.167 0.233 1.00 55.34 91 ALA A CA 1
ATOM 692 C C . ALA A 1 91 ? 16.385 -16.164 -0.120 1.00 55.34 91 ALA A C 1
ATOM 694 O O . ALA A 1 91 ? 16.044 -16.319 -1.297 1.00 55.34 91 ALA A O 1
ATOM 695 N N . GLN A 1 92 ? 15.775 -16.825 0.873 1.00 51.59 92 GLN A N 1
ATOM 696 C CA . GLN A 1 92 ? 14.699 -17.796 0.650 1.00 51.59 92 GLN A CA 1
ATOM 697 C C . GLN A 1 92 ? 13.398 -17.132 0.167 1.00 51.59 92 GLN A C 1
ATOM 699 O O . GLN A 1 92 ? 12.633 -17.748 -0.578 1.00 51.59 92 GLN A O 1
ATOM 704 N N . TRP A 1 93 ? 13.161 -15.868 0.531 1.00 50.06 93 TRP A N 1
ATOM 705 C CA . TRP A 1 93 ? 11.906 -15.155 0.259 1.00 50.06 93 TRP A CA 1
ATOM 706 C C . TRP A 1 93 ? 11.865 -14.465 -1.115 1.00 50.06 93 TRP A C 1
ATOM 708 O O . TRP A 1 93 ? 10.788 -14.121 -1.596 1.00 50.06 93 TRP A O 1
ATOM 718 N N . ALA A 1 94 ? 13.012 -14.292 -1.783 1.00 50.09 94 ALA A N 1
ATOM 719 C CA . ALA A 1 94 ? 13.097 -13.636 -3.095 1.00 50.09 94 ALA A CA 1
ATOM 720 C C . ALA A 1 94 ? 12.639 -14.538 -4.265 1.00 50.09 94 ALA A C 1
ATOM 722 O O . ALA A 1 94 ? 12.238 -14.058 -5.330 1.00 50.09 94 ALA A O 1
ATOM 723 N N . HIS A 1 95 ? 12.649 -15.860 -4.083 1.00 39.97 95 HIS A N 1
ATOM 724 C CA . HIS A 1 95 ? 12.209 -16.809 -5.102 1.00 39.97 95 HIS A CA 1
ATOM 725 C C . HIS A 1 95 ? 10.684 -16.994 -5.060 1.00 39.97 95 HIS A C 1
ATOM 727 O O . HIS A 1 95 ? 10.213 -17.929 -4.421 1.00 39.97 95 HIS A O 1
ATOM 733 N N . ARG A 1 96 ? 9.945 -16.131 -5.787 1.00 37.41 96 ARG A N 1
ATOM 734 C CA . ARG A 1 96 ? 8.560 -16.292 -6.335 1.00 37.41 96 ARG A CA 1
ATOM 735 C C . ARG A 1 96 ? 7.692 -15.022 -6.273 1.00 37.41 96 ARG A C 1
ATOM 737 O O . ARG A 1 96 ? 6.477 -15.122 -6.147 1.00 37.41 96 ARG A O 1
ATOM 744 N N . GLY A 1 97 ? 8.280 -13.833 -6.409 1.00 42.19 97 GLY A N 1
ATOM 745 C CA . GLY A 1 97 ? 7.520 -12.609 -6.717 1.00 42.19 97 GLY A CA 1
ATOM 746 C C . GLY A 1 97 ? 6.583 -12.102 -5.617 1.00 42.19 97 GLY A C 1
ATOM 747 O O . GLY A 1 97 ? 6.007 -11.042 -5.782 1.00 42.19 97 GLY A O 1
ATOM 748 N N . LEU A 1 98 ? 6.461 -12.802 -4.490 1.00 42.28 98 LEU A N 1
ATOM 749 C CA . LEU A 1 98 ? 5.681 -12.383 -3.338 1.00 42.28 98 LEU A CA 1
ATOM 750 C C . LEU A 1 98 ? 6.608 -12.366 -2.126 1.00 42.28 98 LEU A C 1
ATOM 752 O O . LEU A 1 98 ? 6.877 -13.408 -1.530 1.00 42.28 98 LEU A O 1
ATOM 756 N N . VAL A 1 99 ? 7.092 -11.182 -1.757 1.00 50.25 99 VAL A N 1
ATOM 757 C CA . VAL A 1 99 ? 7.739 -11.001 -0.456 1.00 50.25 99 VAL A CA 1
ATOM 758 C C . VAL A 1 99 ? 6.635 -10.706 0.551 1.00 50.25 99 VAL A C 1
ATOM 760 O O . VAL A 1 99 ? 6.101 -9.600 0.604 1.00 50.25 99 VAL A O 1
ATOM 763 N N . LEU A 1 100 ? 6.260 -11.729 1.317 1.00 44.94 100 LEU A N 1
ATOM 764 C CA . LEU A 1 100 ? 5.490 -11.561 2.543 1.00 44.94 100 LEU A CA 1
ATOM 765 C C . LEU A 1 100 ? 6.504 -11.278 3.647 1.00 44.94 100 LEU A C 1
ATOM 767 O O . LEU A 1 100 ? 7.213 -12.187 4.065 1.00 44.94 100 LEU A O 1
ATOM 771 N N . TYR A 1 101 ? 6.582 -10.036 4.116 1.00 42.41 101 TYR A N 1
ATOM 772 C CA . TYR A 1 101 ? 7.186 -9.770 5.419 1.00 42.41 101 TYR A CA 1
ATOM 773 C C . TYR A 1 101 ? 6.104 -10.014 6.478 1.00 42.41 101 TYR A C 1
ATOM 775 O O . TYR A 1 101 ? 5.209 -9.175 6.619 1.00 42.41 101 TYR A O 1
ATOM 783 N N . PRO A 1 102 ? 6.128 -11.123 7.244 1.00 35.97 102 PRO A N 1
ATOM 784 C CA . PRO A 1 102 ? 5.477 -11.101 8.539 1.00 35.97 102 PRO A CA 1
ATOM 785 C C . PRO A 1 102 ? 6.234 -10.069 9.378 1.00 35.97 102 PRO A C 1
ATOM 787 O O . PRO A 1 102 ? 7.426 -10.226 9.636 1.00 35.97 102 PRO A O 1
ATOM 790 N N . TYR A 1 103 ? 5.567 -8.987 9.780 1.00 35.09 103 TYR A N 1
ATOM 791 C CA . TYR A 1 103 ? 6.128 -8.081 10.776 1.00 35.09 103 TYR A CA 1
ATOM 792 C C . TYR A 1 103 ? 6.262 -8.874 12.082 1.00 35.09 103 TYR A C 1
ATOM 794 O O . TYR A 1 103 ? 5.285 -9.097 12.802 1.00 35.09 103 TYR A O 1
ATOM 802 N N . ALA A 1 104 ? 7.454 -9.410 12.339 1.00 36.34 104 ALA A N 1
ATOM 803 C CA . ALA A 1 104 ? 7.724 -10.181 13.537 1.00 36.34 104 ALA A CA 1
ATOM 804 C C . ALA A 1 104 ? 7.653 -9.236 14.741 1.00 36.34 104 ALA A C 1
ATOM 806 O O . ALA A 1 104 ? 8.415 -8.275 14.843 1.00 36.34 104 ALA A O 1
ATOM 807 N N . ARG A 1 105 ? 6.725 -9.519 15.667 1.00 39.34 105 ARG A N 1
ATOM 808 C CA . ARG A 1 105 ? 6.756 -8.949 17.019 1.00 39.34 105 ARG A CA 1
ATOM 809 C C . ARG A 1 105 ? 8.169 -9.094 17.572 1.00 39.34 105 ARG A C 1
ATOM 811 O O . ARG A 1 105 ? 8.740 -10.180 17.482 1.00 39.34 105 ARG A O 1
ATOM 818 N N . GLY A 1 106 ? 8.665 -7.998 18.145 1.00 44.41 106 GLY A N 1
ATOM 819 C CA . GLY A 1 106 ? 10.034 -7.835 18.609 1.00 44.41 106 GLY A CA 1
ATOM 820 C C . GLY A 1 106 ? 10.669 -9.102 19.174 1.00 44.41 106 GLY A C 1
ATOM 821 O O . GLY A 1 106 ? 10.129 -9.752 20.072 1.00 44.41 106 GLY A O 1
ATOM 822 N N . G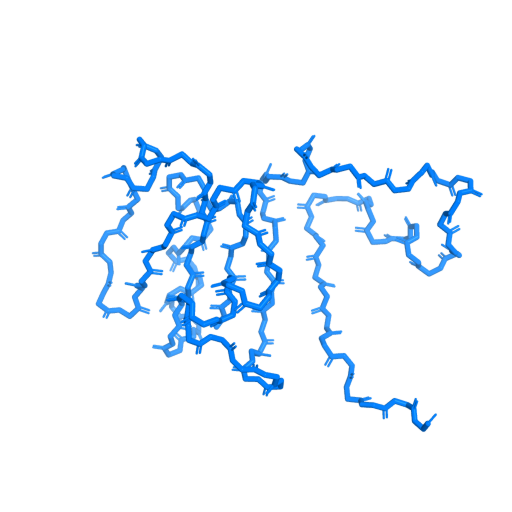LN A 1 107 ? 11.857 -9.408 18.671 1.00 32.25 107 GLN A N 1
ATOM 823 C CA . GLN A 1 107 ? 12.813 -10.208 19.411 1.00 32.25 107 GLN A CA 1
ATOM 824 C C . GLN A 1 107 ? 13.803 -9.248 20.070 1.00 32.25 107 GLN A C 1
ATOM 826 O O . GLN A 1 107 ? 14.617 -8.651 19.382 1.00 32.25 107 GLN A O 1
ATOM 831 N N . ARG A 1 108 ? 13.606 -9.102 21.387 1.00 35.41 108 ARG A N 1
ATOM 832 C CA . ARG A 1 108 ? 14.521 -8.666 22.460 1.00 35.41 108 ARG A CA 1
ATOM 833 C C . ARG A 1 108 ? 15.589 -7.621 22.146 1.00 35.41 108 ARG A C 1
ATOM 835 O O . ARG A 1 108 ? 16.573 -7.957 21.460 1.00 35.41 108 ARG A O 1
#

Sequence (108 aa):
AWDVGTGSGQAIPPLAKMFEKVIGTDTSTKQLELAPKLPNVTYFLTPPTMSIDEVQQTTSISESSLDLVTVAEALHWLQFLRPSEMGPEEAQWAHRGLVLYPYARGQR

Foldseek 3Di:
DEEEQCFLNPPPPVVVVVDQAYEYEHCDPVRPVNHDDDPRYDYDHDHPPDDPVRVCVRRVPDPPPDQWYWHAQCLVVDDDDDCVRDDPVRNVQSPDRIRIDRPDDDDD

pLDDT: mean 80.48, std 20.76, range [32.25, 98.31]

Secondary structure (DSSP, 8-state):
-EEET-TTTTTHHHHHHH-S-EEEEES-HHHHHHS---TTEEEEE--TT--HHHHHHHHTPPTT--S-EE-SSGGGGS-PPPTTTS-TTHHHHSTTS---B-------

InterPro domains:
  IPR013216 Methyltransferase type 11 [PF08241] (3-79)
  IPR029063 S-adenosyl-L-methionine-dependent methyltransferase superfamily [G3DSA:3.40.50.150] (1-98)
  IPR029063 S-adenosyl-L-methionine-dependent methyltransferase superfamily [SSF53335] (2-79)

Radius of gyration: 14.32 Å; chains: 1; bounding box: 41×29×36 Å